Protein AF-A0A1X1Y1P4-F1 (afdb_monomer_lite)

Organism: NCBI:txid487514

Foldseek 3Di:
DDDLVVLVVVLVVLVVVQVVCVVVVHDRPDCVVVVVSVVVNCVVVVPDPPPPDDDPDDDDDD

Structure (mmCIF, N/CA/C/O backbone):
data_AF-A0A1X1Y1P4-F1
#
_entry.id   AF-A0A1X1Y1P4-F1
#
loop_
_atom_site.group_PDB
_atom_site.id
_atom_site.type_symbol
_atom_site.label_atom_id
_atom_site.label_alt_id
_atom_site.label_comp_id
_atom_site.label_asym_id
_atom_site.label_entity_id
_atom_site.label_seq_id
_atom_site.pdbx_PDB_ins_code
_atom_site.Cartn_x
_atom_site.Cartn_y
_atom_site.Cartn_z
_atom_site.occupancy
_atom_site.B_iso_or_equiv
_atom_site.auth_seq_id
_atom_site.auth_comp_id
_atom_site.auth_asym_id
_atom_site.auth_atom_id
_atom_site.pdbx_PDB_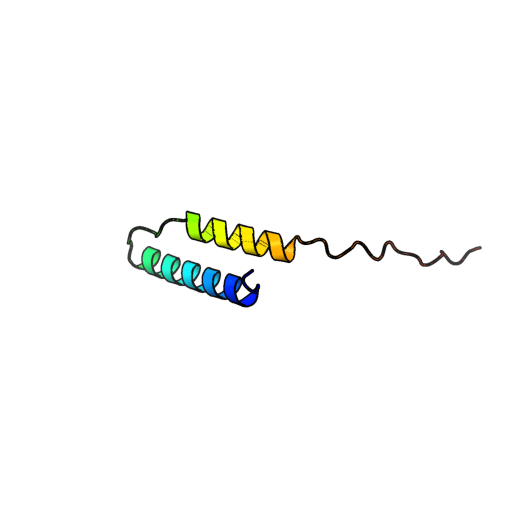model_num
ATOM 1 N N . MET A 1 1 ? 2.021 -0.271 -17.726 1.00 63.69 1 MET A N 1
ATOM 2 C CA . MET A 1 1 ? 2.917 0.221 -16.661 1.00 63.69 1 MET A CA 1
ATOM 3 C C . MET A 1 1 ? 2.353 1.549 -16.214 1.00 63.69 1 MET A C 1
ATOM 5 O O . MET A 1 1 ? 2.119 2.378 -17.080 1.00 63.69 1 MET A O 1
ATOM 9 N N . ARG A 1 2 ? 2.019 1.695 -14.931 1.00 79.12 2 ARG A N 1
ATOM 10 C CA . ARG A 1 2 ? 1.566 2.974 -14.375 1.00 79.12 2 ARG A CA 1
ATOM 11 C C . ARG A 1 2 ? 2.772 3.883 -14.164 1.00 79.12 2 ARG A C 1
ATOM 13 O O . ARG A 1 2 ? 3.853 3.383 -13.859 1.00 79.12 2 ARG A O 1
ATOM 20 N N . ASP A 1 3 ? 2.584 5.186 -14.319 1.00 87.00 3 ASP A N 1
ATOM 21 C CA . ASP A 1 3 ? 3.618 6.165 -14.007 1.0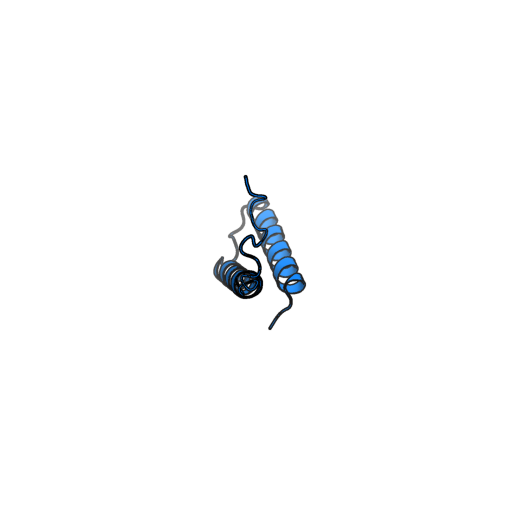0 87.00 3 ASP A CA 1
ATOM 22 C C . ASP A 1 3 ? 3.833 6.264 -12.492 1.00 87.00 3 ASP A C 1
ATOM 24 O O . ASP A 1 3 ? 2.919 6.039 -11.692 1.00 87.00 3 ASP A O 1
ATOM 28 N N . ILE A 1 4 ? 5.049 6.634 -12.087 1.00 88.25 4 ILE A N 1
ATOM 29 C CA . ILE A 1 4 ? 5.404 6.750 -10.666 1.00 88.25 4 ILE A CA 1
ATOM 30 C C . ILE A 1 4 ? 4.535 7.777 -9.931 1.00 88.25 4 ILE A C 1
ATOM 32 O O . ILE A 1 4 ? 4.184 7.569 -8.773 1.00 88.25 4 ILE A O 1
ATOM 36 N N . GLU A 1 5 ? 4.122 8.846 -10.615 1.00 91.25 5 GLU A N 1
ATOM 37 C CA . GLU A 1 5 ? 3.235 9.870 -10.057 1.00 91.25 5 GLU A CA 1
ATOM 38 C C . GLU A 1 5 ? 1.832 9.324 -9.772 1.00 91.25 5 GLU A C 1
ATOM 40 O O . GLU A 1 5 ? 1.213 9.684 -8.767 1.00 91.25 5 GLU A O 1
ATOM 45 N N . THR A 1 6 ? 1.339 8.420 -10.624 1.00 93.25 6 THR A N 1
ATOM 46 C CA . THR A 1 6 ? 0.063 7.730 -10.413 1.00 93.25 6 THR A CA 1
ATOM 47 C C . THR A 1 6 ? 0.145 6.823 -9.190 1.00 93.25 6 THR A C 1
ATOM 49 O O . THR A 1 6 ? -0.715 6.904 -8.316 1.00 93.25 6 THR A O 1
ATOM 52 N N . ILE A 1 7 ? 1.216 6.032 -9.077 1.00 90.75 7 ILE A N 1
ATOM 53 C CA . ILE A 1 7 ? 1.422 5.116 -7.947 1.00 90.75 7 ILE A CA 1
ATOM 54 C C . ILE A 1 7 ? 1.564 5.888 -6.626 1.00 90.75 7 ILE A C 1
ATOM 56 O O . ILE A 1 7 ? 0.909 5.546 -5.641 1.00 90.75 7 ILE A O 1
ATOM 60 N N . ASP A 1 8 ? 2.349 6.968 -6.598 1.00 91.31 8 ASP A N 1
ATOM 61 C CA . ASP A 1 8 ? 2.496 7.815 -5.407 1.00 91.31 8 ASP A CA 1
ATOM 62 C C . ASP A 1 8 ? 1.169 8.497 -5.020 1.00 91.31 8 ASP A C 1
ATOM 64 O O . ASP A 1 8 ? 0.863 8.633 -3.832 1.00 91.31 8 ASP A O 1
ATOM 68 N N . SER A 1 9 ? 0.355 8.908 -5.999 1.00 93.62 9 SER A N 1
ATOM 69 C CA . SER A 1 9 ? -0.969 9.495 -5.745 1.00 93.62 9 SER A CA 1
ATOM 70 C C . SER A 1 9 ? -1.938 8.479 -5.135 1.00 93.62 9 SER A C 1
ATOM 72 O O . SER A 1 9 ? -2.622 8.794 -4.158 1.00 93.62 9 SER A O 1
ATOM 74 N N . GLU A 1 10 ? -1.961 7.246 -5.650 1.00 92.81 10 GLU A N 1
ATOM 75 C CA . GLU A 1 10 ? -2.759 6.149 -5.088 1.00 92.81 10 GLU A CA 1
ATOM 76 C C . GLU A 1 10 ? -2.302 5.795 -3.662 1.00 92.81 10 GLU A C 1
ATOM 78 O O . GLU A 1 10 ? -3.134 5.679 -2.760 1.00 92.81 10 GLU A O 1
ATOM 83 N N . LEU A 1 11 ? -0.989 5.708 -3.415 1.00 91.31 11 LEU A N 1
ATOM 84 C CA . LEU A 1 11 ? -0.435 5.458 -2.078 1.00 91.31 11 LEU A CA 1
ATOM 85 C C . LEU A 1 11 ? -0.823 6.553 -1.075 1.00 91.31 11 LEU A C 1
ATOM 87 O O . LEU A 1 11 ? -1.200 6.246 0.059 1.00 91.31 11 LEU A O 1
ATOM 91 N N . ARG A 1 12 ? -0.779 7.829 -1.481 1.00 92.25 12 ARG A N 1
ATOM 92 C CA . ARG A 1 12 ? -1.219 8.951 -0.632 1.00 92.25 12 ARG A CA 1
ATOM 93 C C . ARG A 1 12 ? -2.704 8.866 -0.302 1.00 92.25 12 ARG A C 1
ATOM 95 O O . ARG A 1 12 ? -3.076 9.116 0.844 1.00 92.25 12 ARG A O 1
ATOM 102 N N . LEU A 1 13 ? -3.540 8.495 -1.272 1.00 92.44 13 LEU A N 1
ATOM 103 C CA . LEU A 1 13 ? -4.973 8.316 -1.052 1.00 92.44 13 LEU A CA 1
ATOM 104 C C . LEU A 1 13 ? -5.244 7.185 -0.053 1.00 92.44 13 LEU A C 1
ATOM 106 O O . LEU A 1 13 ? -5.982 7.389 0.909 1.00 92.44 13 LEU A O 1
ATOM 110 N N . VAL A 1 14 ? -4.608 6.024 -0.235 1.00 90.06 14 VAL A N 1
ATOM 111 C CA . VAL A 1 14 ? -4.737 4.888 0.690 1.00 90.06 14 VAL A CA 1
ATOM 112 C C . VAL A 1 14 ? -4.293 5.288 2.096 1.00 90.06 14 VAL A C 1
ATOM 114 O O . VAL A 1 14 ? -5.017 5.029 3.054 1.00 90.06 14 VAL A O 1
ATOM 117 N N . ALA A 1 15 ? -3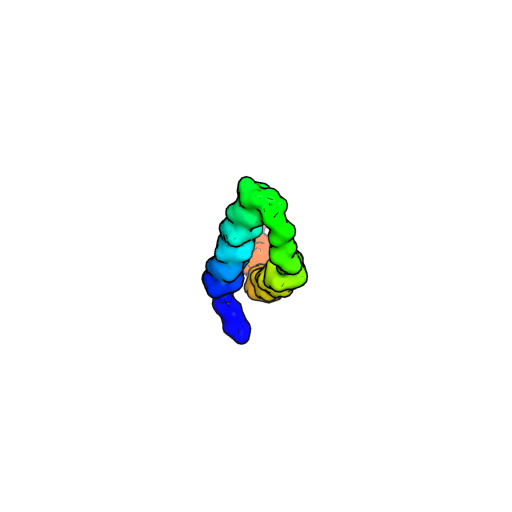.160 5.982 2.236 1.00 90.38 15 ALA A N 1
ATOM 118 C CA . ALA A 1 15 ? -2.680 6.462 3.530 1.00 90.38 15 ALA A CA 1
ATOM 119 C C . ALA A 1 15 ? -3.666 7.434 4.207 1.00 90.38 15 ALA A C 1
ATOM 121 O O . ALA A 1 15 ? -3.900 7.331 5.412 1.00 90.38 15 ALA A O 1
ATOM 122 N N . ALA A 1 16 ? -4.272 8.349 3.443 1.00 92.62 16 ALA A N 1
ATOM 123 C CA . ALA A 1 16 ? -5.261 9.296 3.954 1.00 92.62 16 ALA A CA 1
ATOM 124 C C . ALA A 1 16 ? -6.545 8.594 4.425 1.00 92.62 16 ALA A C 1
ATOM 126 O O . ALA A 1 16 ? -6.988 8.823 5.548 1.00 92.62 16 ALA A O 1
ATOM 127 N N . VAL A 1 17 ? -7.101 7.691 3.612 1.00 90.12 17 VAL A 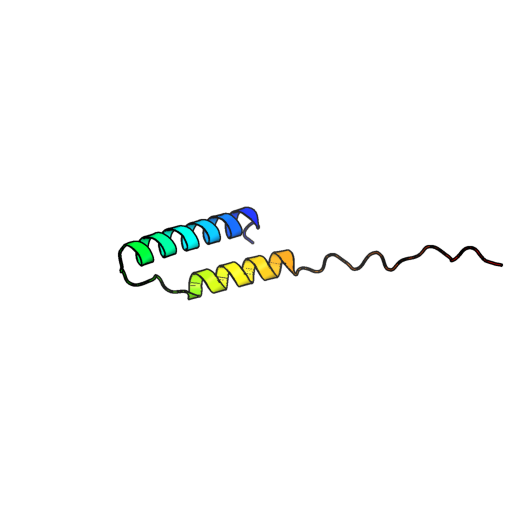N 1
ATOM 128 C CA . VAL A 1 17 ? -8.289 6.896 3.974 1.00 90.12 17 VAL A CA 1
ATOM 129 C C . VAL A 1 17 ? -8.022 6.076 5.233 1.00 90.12 17 VAL A C 1
ATOM 131 O O . VAL A 1 17 ? -8.834 6.047 6.153 1.00 90.12 17 VAL A O 1
ATOM 134 N N . ARG A 1 18 ? -6.847 5.452 5.303 1.00 89.50 18 ARG A N 1
ATOM 135 C CA . ARG A 1 18 ? -6.437 4.635 6.441 1.00 89.50 18 ARG A CA 1
ATOM 136 C C . ARG A 1 18 ? -6.334 5.459 7.724 1.00 89.50 18 ARG A C 1
ATOM 138 O O . ARG A 1 18 ? -6.793 5.010 8.767 1.00 89.50 18 ARG A O 1
ATOM 145 N N . ARG A 1 19 ? -5.791 6.676 7.638 1.00 90.25 19 ARG A N 1
ATOM 146 C CA . ARG A 1 19 ? -5.734 7.621 8.760 1.00 90.25 19 ARG A CA 1
ATOM 147 C C . ARG A 1 19 ? -7.129 8.001 9.257 1.00 90.25 19 ARG A C 1
ATOM 149 O O . ARG A 1 19 ? -7.364 7.928 10.456 1.00 90.25 19 ARG A O 1
ATOM 156 N N . ILE A 1 20 ? -8.045 8.315 8.344 1.00 93.31 20 ILE A N 1
ATOM 157 C CA . ILE A 1 20 ? -9.430 8.666 8.685 1.00 93.31 20 ILE A CA 1
ATOM 158 C C . ILE A 1 20 ? -10.129 7.498 9.390 1.00 93.31 20 ILE A C 1
ATOM 160 O O . ILE A 1 20 ? -10.768 7.695 10.415 1.00 93.31 20 ILE A O 1
ATOM 164 N N . LEU A 1 21 ? -9.981 6.269 8.888 1.00 92.19 21 LEU A N 1
ATOM 165 C CA . LEU A 1 21 ? -10.611 5.096 9.504 1.00 92.19 21 LEU A CA 1
ATOM 166 C C . LEU A 1 21 ? -10.051 4.795 10.900 1.00 92.19 21 LEU A C 1
ATOM 168 O O . LEU A 1 21 ? -10.815 4.425 11.785 1.00 92.19 21 LEU A O 1
ATOM 172 N N . ILE A 1 22 ? -8.755 5.034 11.128 1.00 91.44 22 ILE A N 1
ATOM 173 C CA . ILE A 1 22 ? -8.153 4.954 12.470 1.00 91.44 22 ILE A CA 1
ATOM 174 C C . ILE A 1 22 ? -8.788 5.980 13.409 1.00 91.44 22 ILE A C 1
ATOM 176 O O . ILE A 1 22 ? -9.130 5.638 14.537 1.00 91.44 22 ILE A O 1
ATOM 180 N N . GLU A 1 23 ? -8.959 7.222 12.952 1.00 93.25 23 GLU A N 1
ATOM 181 C CA . GLU A 1 23 ? -9.591 8.284 13.746 1.00 93.25 23 GLU A CA 1
ATOM 182 C C . GLU A 1 23 ? -11.063 7.978 14.057 1.00 93.25 23 GLU A C 1
ATOM 184 O O . GLU A 1 23 ? -11.551 8.334 15.127 1.00 93.25 23 GLU A O 1
ATOM 189 N N . LEU A 1 24 ? -11.751 7.276 13.156 1.00 92.00 24 LEU A N 1
ATOM 190 C CA . LEU A 1 24 ? -13.131 6.828 13.343 1.00 92.00 24 LEU A CA 1
ATOM 191 C C . LEU A 1 24 ? -13.253 5.538 14.176 1.00 92.00 24 LEU A C 1
ATOM 193 O O . LEU A 1 24 ? -14.361 5.186 14.570 1.00 92.00 24 LEU A O 1
ATOM 197 N N . GLY A 1 25 ? -12.147 4.840 14.465 1.00 91.69 25 GLY A N 1
ATOM 198 C CA . GLY A 1 25 ? -12.167 3.533 15.134 1.00 91.69 25 GLY A CA 1
ATOM 199 C C . GLY A 1 25 ? -12.730 2.401 14.265 1.00 91.69 25 GLY A C 1
ATOM 200 O O . GLY A 1 25 ? -13.123 1.358 14.785 1.00 91.69 25 GLY A O 1
ATOM 201 N N . GLU A 1 26 ? -12.770 2.607 12.950 1.00 90.12 26 GLU A N 1
ATOM 202 C CA . GLU A 1 26 ? -13.333 1.684 11.969 1.00 90.12 26 GLU A CA 1
ATOM 203 C C . GLU A 1 26 ? -12.291 0.653 11.500 1.00 90.12 26 GLU A C 1
ATOM 205 O O . GLU A 1 26 ? -11.078 0.908 11.531 1.00 90.12 26 GLU A O 1
ATOM 210 N N . PRO A 1 27 ? -12.732 -0.530 11.035 1.00 83.12 27 PRO A N 1
ATOM 211 C CA . PRO A 1 27 ? -11.833 -1.542 10.512 1.00 83.12 27 PRO A CA 1
ATOM 212 C C . PRO A 1 27 ? -11.065 -1.019 9.296 1.00 83.12 27 PRO A C 1
ATOM 214 O O . PRO A 1 27 ? -11.606 -0.425 8.362 1.00 83.12 27 PRO A O 1
ATOM 217 N N . LEU A 1 28 ? -9.762 -1.272 9.322 1.00 84.00 28 LEU A N 1
ATOM 218 C CA . LEU A 1 28 ? -8.836 -0.853 8.285 1.00 84.00 28 LEU A CA 1
ATOM 219 C C . LEU A 1 28 ? -9.059 -1.657 6.994 1.00 84.00 28 LEU A C 1
ATOM 221 O O . LEU A 1 28 ? -9.248 -2.874 7.065 1.00 84.00 28 LEU A O 1
ATOM 225 N N . PRO A 1 29 ? -8.982 -1.014 5.816 1.00 77.56 29 PRO A N 1
ATOM 226 C CA . PRO A 1 29 ? -9.035 -1.710 4.545 1.00 77.56 29 PRO A CA 1
ATOM 227 C C . PRO A 1 29 ? -7.814 -2.617 4.398 1.00 77.56 29 PRO A C 1
ATOM 229 O O . PRO A 1 29 ? -6.757 -2.380 4.993 1.00 77.56 29 PRO A O 1
ATOM 232 N N . ASP A 1 30 ? -7.981 -3.655 3.586 1.00 82.88 30 ASP A N 1
ATOM 233 C CA . ASP A 1 30 ? -6.965 -4.673 3.364 1.00 82.88 30 ASP A CA 1
ATOM 234 C C . ASP A 1 30 ? -5.637 -4.071 2.862 1.00 82.88 30 ASP A C 1
ATOM 236 O O . ASP A 1 30 ? -5.597 -3.222 1.966 1.00 82.88 30 ASP A O 1
ATOM 240 N N . ILE A 1 31 ? -4.538 -4.511 3.476 1.00 86.19 31 ILE A N 1
ATOM 241 C CA . ILE A 1 31 ? -3.181 -3.994 3.251 1.00 86.19 31 ILE A CA 1
ATOM 242 C C . ILE A 1 31 ? -2.603 -4.471 1.910 1.00 86.19 31 ILE A C 1
ATOM 244 O O . ILE A 1 31 ? -1.743 -3.788 1.358 1.00 86.19 31 ILE A O 1
ATOM 248 N N . LYS A 1 32 ? -3.113 -5.563 1.328 1.00 89.31 32 LYS A N 1
ATOM 249 C CA . LYS A 1 32 ? -2.552 -6.180 0.119 1.00 89.31 32 LYS A CA 1
ATOM 250 C C . LYS A 1 32 ? -2.427 -5.200 -1.039 1.00 89.31 32 L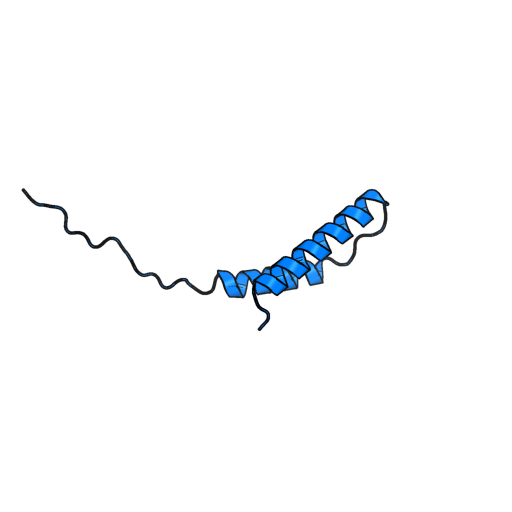YS A C 1
ATOM 252 O O . LYS A 1 32 ? -1.416 -5.189 -1.726 1.00 89.31 32 LYS A O 1
ATOM 257 N N . ARG A 1 33 ? -3.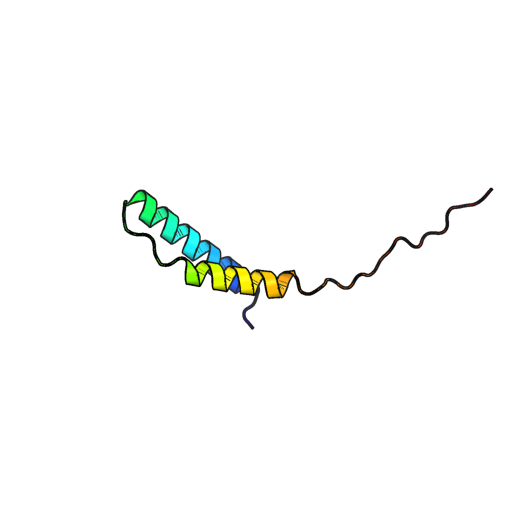420 -4.326 -1.218 1.00 85.31 33 ARG A N 1
ATOM 258 C CA . ARG A 1 33 ? -3.386 -3.328 -2.293 1.00 85.31 33 ARG A CA 1
ATOM 259 C C . ARG A 1 33 ? -2.324 -2.250 -2.069 1.00 85.31 33 ARG A C 1
ATOM 261 O O . ARG A 1 33 ? -1.823 -1.677 -3.030 1.00 85.31 33 ARG A O 1
ATOM 268 N N . MET A 1 34 ? -1.981 -1.969 -0.813 1.00 88.44 34 MET A N 1
ATOM 269 C CA . MET A 1 34 ? -0.882 -1.068 -0.471 1.00 88.44 34 MET A CA 1
ATOM 270 C C . MET A 1 34 ? 0.472 -1.726 -0.750 1.00 88.44 34 MET A C 1
ATOM 272 O O . MET A 1 34 ? 1.329 -1.072 -1.333 1.00 88.44 34 MET A O 1
ATOM 276 N N . ASP A 1 35 ? 0.640 -3.005 -0.399 1.00 89.50 35 ASP A N 1
ATOM 277 C CA . ASP A 1 35 ? 1.841 -3.783 -0.738 1.00 89.50 35 ASP A CA 1
ATOM 278 C C . ASP A 1 35 ? 2.052 -3.873 -2.255 1.00 89.50 35 ASP A C 1
ATOM 280 O O . ASP A 1 35 ? 3.127 -3.535 -2.736 1.00 89.50 35 ASP A O 1
ATOM 284 N N . GLU A 1 36 ? 1.009 -4.190 -3.030 1.00 91.12 36 GLU A N 1
ATOM 285 C CA . GLU A 1 36 ? 1.084 -4.247 -4.500 1.00 91.12 36 GLU A CA 1
ATOM 286 C C . GLU A 1 36 ? 1.563 -2.912 -5.111 1.00 91.12 36 GLU A C 1
ATOM 288 O O . GLU A 1 36 ? 2.416 -2.888 -6.000 1.00 91.12 36 GLU A O 1
ATOM 293 N N . LEU A 1 37 ? 1.067 -1.778 -4.600 1.00 88.38 37 LEU A N 1
ATOM 294 C CA . LEU A 1 37 ? 1.508 -0.449 -5.038 1.00 88.38 37 LEU A CA 1
ATOM 295 C C . LEU A 1 37 ? 2.963 -0.149 -4.641 1.00 88.38 37 LEU A C 1
ATOM 297 O O . LEU A 1 37 ? 3.693 0.490 -5.405 1.00 88.38 37 LEU A O 1
ATOM 301 N N . LEU A 1 38 ? 3.393 -0.586 -3.454 1.00 89.56 38 LEU A N 1
ATOM 302 C CA . LEU A 1 38 ? 4.776 -0.434 -2.998 1.00 89.56 38 LEU A CA 1
ATOM 303 C C . LEU A 1 38 ? 5.736 -1.277 -3.841 1.00 89.56 38 LEU A C 1
ATOM 305 O O . LEU A 1 38 ? 6.801 -0.775 -4.208 1.00 89.56 38 LEU A O 1
ATOM 309 N N . ASP A 1 39 ? 5.343 -2.496 -4.204 1.00 90.50 39 ASP A N 1
ATOM 310 C CA . ASP A 1 39 ? 6.101 -3.372 -5.097 1.00 90.50 39 ASP A CA 1
ATOM 311 C C . ASP A 1 39 ? 6.238 -2.763 -6.497 1.00 90.50 39 ASP A C 1
ATOM 313 O O . ASP A 1 39 ? 7.336 -2.734 -7.057 1.00 90.50 39 ASP A O 1
ATOM 317 N N . GLU A 1 40 ? 5.167 -2.190 -7.052 1.00 87.75 40 GLU A N 1
ATOM 318 C CA . GLU A 1 40 ? 5.215 -1.502 -8.348 1.00 87.75 40 GLU A CA 1
ATOM 319 C C . GLU A 1 40 ? 6.120 -0.266 -8.321 1.00 87.75 40 GLU A C 1
ATOM 321 O O . GLU A 1 40 ? 6.939 -0.068 -9.224 1.00 87.75 40 GLU A O 1
ATOM 326 N N . ARG A 1 41 ? 6.037 0.547 -7.260 1.00 88.94 41 ARG A N 1
ATOM 327 C CA . ARG A 1 41 ? 6.944 1.687 -7.056 1.00 88.94 41 ARG A CA 1
ATOM 328 C C . ARG A 1 41 ? 8.392 1.225 -6.937 1.00 88.94 41 ARG A C 1
ATOM 330 O O . ARG A 1 41 ? 9.294 1.856 -7.496 1.00 88.94 41 ARG A O 1
ATOM 337 N N . CYS A 1 42 ? 8.622 0.136 -6.208 1.00 88.19 42 CYS A N 1
ATOM 338 C CA . CYS A 1 42 ? 9.936 -0.463 -6.051 1.00 88.19 42 CYS A CA 1
ATOM 339 C C . CYS A 1 42 ? 10.464 -0.925 -7.411 1.00 88.19 42 CYS A C 1
ATOM 341 O O . CYS A 1 42 ? 11.548 -0.518 -7.798 1.00 88.19 42 CYS A O 1
ATOM 343 N N . ALA A 1 43 ? 9.678 -1.635 -8.218 1.00 87.50 43 ALA A N 1
ATOM 344 C CA . ALA A 1 43 ? 10.090 -2.080 -9.549 1.00 87.50 43 ALA A CA 1
ATOM 345 C C . ALA A 1 43 ? 10.482 -0.922 -10.492 1.00 87.50 43 ALA A C 1
ATOM 347 O O . ALA A 1 43 ? 11.433 -1.049 -11.265 1.00 87.50 43 ALA A O 1
ATOM 348 N N . LEU A 1 44 ? 9.798 0.225 -10.410 1.00 84.50 44 LEU A N 1
ATOM 349 C CA . LEU A 1 44 ? 10.112 1.406 -11.226 1.00 84.50 44 LEU A CA 1
ATOM 350 C C . LEU A 1 44 ? 11.351 2.172 -10.739 1.00 84.50 44 LEU A C 1
ATOM 352 O O . LEU A 1 44 ? 12.080 2.738 -11.551 1.00 84.50 44 LEU A O 1
ATOM 356 N N . THR A 1 45 ? 11.596 2.200 -9.426 1.00 81.94 45 THR A N 1
ATOM 357 C CA . THR A 1 45 ? 12.707 2.954 -8.809 1.00 81.94 45 THR A CA 1
ATOM 358 C C . THR A 1 45 ? 13.978 2.124 -8.607 1.00 81.94 45 THR A C 1
ATOM 360 O O . THR A 1 45 ? 15.075 2.675 -8.666 1.00 81.94 45 THR A O 1
ATOM 363 N N . CYS A 1 46 ? 13.842 0.810 -8.417 1.00 68.31 46 CYS A N 1
ATOM 364 C CA . CYS A 1 46 ? 14.922 -0.179 -8.374 1.00 68.31 46 CYS A CA 1
ATOM 365 C C . CYS A 1 46 ? 15.313 -0.707 -9.757 1.00 68.31 46 CYS A C 1
ATOM 367 O O . CYS A 1 46 ? 16.240 -1.515 -9.837 1.00 68.31 46 CYS A O 1
ATOM 369 N N . SER A 1 47 ? 14.690 -0.234 -10.845 1.00 53.22 47 SER A N 1
ATOM 370 C CA . SER A 1 47 ? 15.340 -0.319 -12.155 1.00 53.22 47 SER A CA 1
ATOM 371 C C . SER A 1 47 ? 16.717 0.325 -12.004 1.00 53.22 47 SER A C 1
ATOM 373 O O . SER A 1 47 ? 16.791 1.478 -11.562 1.00 53.22 47 SER A O 1
ATOM 375 N N . PRO A 1 48 ? 17.815 -0.411 -12.253 1.00 53.25 48 PRO A N 1
ATOM 376 C CA . PRO A 1 48 ? 19.132 0.090 -11.950 1.00 53.25 48 PRO A CA 1
ATOM 377 C C . PRO A 1 48 ? 19.304 1.349 -12.782 1.00 53.25 48 PRO A C 1
ATOM 379 O O . PRO A 1 48 ? 19.424 1.295 -14.006 1.00 53.25 48 PRO A O 1
ATOM 382 N N . ARG A 1 49 ? 19.366 2.502 -12.107 1.00 49.22 49 ARG A N 1
ATOM 383 C CA . ARG A 1 49 ? 20.241 3.571 -12.565 1.00 49.22 49 ARG A CA 1
ATOM 384 C C . ARG A 1 49 ? 21.538 2.862 -12.911 1.00 49.22 49 ARG A C 1
ATOM 386 O O . ARG A 1 49 ? 22.221 2.378 -12.008 1.00 49.22 49 ARG A O 1
ATOM 393 N N . SER A 1 50 ? 21.802 2.710 -14.208 1.00 48.34 50 SER A N 1
ATOM 394 C CA . SER A 1 50 ? 23.056 2.176 -14.691 1.00 48.34 50 SER A CA 1
ATOM 395 C C . SER A 1 50 ? 24.162 2.831 -13.886 1.00 48.34 50 SER A C 1
ATOM 397 O O . SER A 1 50 ? 24.301 4.051 -13.834 1.00 48.34 50 SER A O 1
ATOM 399 N N . THR A 1 51 ? 24.901 1.966 -13.222 1.00 52.88 51 THR A N 1
ATOM 400 C CA . THR A 1 51 ? 26.256 2.137 -12.743 1.00 52.88 51 THR A CA 1
ATOM 401 C C . THR A 1 51 ? 27.129 2.834 -13.794 1.00 52.88 51 THR A C 1
ATOM 403 O O . THR A 1 51 ? 27.830 2.178 -14.554 1.00 52.88 51 THR A O 1
ATOM 406 N N . LEU A 1 52 ? 27.091 4.161 -13.853 1.00 56.09 52 LEU A N 1
ATOM 407 C CA . LEU A 1 52 ? 28.058 5.031 -14.526 1.00 56.09 52 LEU A CA 1
ATOM 408 C C . LEU A 1 52 ? 28.126 6.284 -13.636 1.00 56.09 52 LEU A C 1
ATOM 410 O O . LEU A 1 52 ? 27.276 7.161 -13.713 1.00 56.09 52 LEU A O 1
ATOM 414 N N . ASN A 1 53 ? 29.010 6.371 -12.647 1.00 52.03 53 ASN A N 1
ATOM 415 C CA . ASN A 1 53 ? 30.454 6.389 -12.830 1.00 52.03 53 ASN A CA 1
ATOM 416 C C . ASN A 1 53 ? 31.168 5.875 -11.563 1.00 52.03 53 ASN A C 1
ATOM 418 O O . ASN A 1 53 ? 31.044 6.514 -10.516 1.00 52.03 53 ASN A O 1
ATOM 422 N N . PRO A 1 54 ? 31.974 4.798 -11.618 1.00 52.78 54 PRO A N 1
ATOM 423 C CA . PRO A 1 54 ? 33.096 4.699 -10.694 1.00 52.78 54 PRO A CA 1
ATOM 424 C C . PRO A 1 54 ? 34.039 5.877 -10.978 1.00 52.78 54 PRO A C 1
ATOM 426 O O . PRO A 1 54 ? 34.319 6.178 -12.139 1.00 52.78 54 PRO A O 1
ATOM 429 N N . LEU A 1 55 ? 34.486 6.560 -9.921 1.00 57.56 55 LEU A N 1
ATOM 430 C CA . LEU A 1 55 ? 35.497 7.617 -9.971 1.00 57.56 55 LEU A CA 1
ATOM 431 C C . LEU A 1 55 ? 36.603 7.271 -10.982 1.00 57.56 55 LEU A C 1
ATOM 433 O O . LEU A 1 55 ? 37.404 6.369 -10.745 1.00 57.56 55 LEU A O 1
ATOM 437 N N . LYS A 1 56 ? 36.685 8.014 -12.086 1.00 58.31 56 LYS A N 1
ATOM 438 C CA . LYS A 1 56 ? 37.862 8.014 -12.957 1.00 58.31 56 LYS A CA 1
ATOM 439 C C . LYS A 1 56 ? 38.378 9.439 -13.079 1.00 58.31 56 LYS A C 1
ATOM 441 O O . LYS A 1 56 ? 38.132 10.129 -14.057 1.00 58.31 56 LYS A O 1
ATOM 446 N N . GLY A 1 57 ? 39.088 9.864 -12.042 1.00 59.25 57 GLY A N 1
ATOM 447 C CA . GLY A 1 57 ? 40.098 10.909 -12.134 1.00 59.25 57 GLY A CA 1
ATOM 448 C C . GLY A 1 57 ? 41.429 10.292 -11.698 1.00 59.25 57 GLY A C 1
ATOM 449 O O . GLY A 1 57 ? 41.463 9.701 -10.619 1.00 59.25 57 GLY A O 1
ATOM 450 N N . PRO A 1 58 ? 42.495 10.331 -12.515 1.00 65.00 58 PRO A N 1
ATOM 451 C CA . PRO A 1 58 ? 43.808 9.876 -12.077 1.00 65.00 58 PRO A CA 1
ATOM 452 C C . PRO A 1 58 ? 44.305 10.792 -10.951 1.00 65.00 58 PRO A C 1
ATOM 454 O O . PRO A 1 58 ? 44.180 12.014 -11.039 1.00 65.00 58 PRO A O 1
ATOM 457 N N . LEU A 1 59 ? 44.850 10.194 -9.889 1.00 68.12 59 LEU A N 1
ATOM 458 C CA . LEU A 1 59 ? 45.575 10.919 -8.845 1.00 68.12 59 LEU A CA 1
ATOM 459 C C . LEU A 1 59 ? 46.710 11.726 -9.507 1.00 68.12 59 LEU A C 1
ATOM 461 O O . LEU A 1 59 ? 47.475 11.129 -10.271 1.00 68.12 59 LEU A O 1
ATOM 465 N N . PRO A 1 60 ? 46.845 13.044 -9.258 1.00 63.97 60 PRO A N 1
ATOM 466 C CA . PRO A 1 60 ? 48.028 13.772 -9.692 1.00 63.97 60 PRO A CA 1
ATOM 467 C C . PRO A 1 60 ? 49.240 13.219 -8.935 1.00 63.97 60 PRO A C 1
ATOM 469 O O . PRO A 1 60 ? 49.228 13.118 -7.708 1.00 63.97 60 PRO A O 1
ATOM 472 N N . GLY A 1 61 ? 50.227 12.765 -9.705 1.00 70.44 61 GLY A N 1
ATOM 473 C CA . GLY A 1 61 ? 51.426 12.107 -9.207 1.00 70.44 61 GLY A CA 1
ATOM 474 C C . GLY A 1 61 ? 52.492 13.053 -8.655 1.00 70.44 61 GLY A C 1
ATOM 475 O O . GLY A 1 61 ? 52.464 14.249 -8.932 1.00 70.44 61 GLY A O 1
ATOM 476 N N . TYR A 1 62 ? 53.429 12.391 -7.965 1.00 55.62 62 TYR A N 1
ATOM 477 C CA . TYR A 1 62 ? 54.771 12.779 -7.505 1.00 55.62 62 TYR A CA 1
ATOM 478 C C . TYR A 1 62 ? 54.896 13.957 -6.537 1.00 55.62 62 TYR A C 1
ATOM 480 O O . TYR A 1 62 ? 54.727 15.122 -6.951 1.00 55.62 62 TYR A O 1
#

pLDDT: mean 80.05, std 14.75, range [48.34, 93.62]

Sequence (62 aa):
MRDIETIDSELRLVAAVRRILIELGEPLPDIKRMDELLDERCALTCSPRSTLNPLKGPLPGY

Secondary structure (DSSP, 8-state):
---HHHHHHHHHHHHHHHHHHHHHTPPPPPTHHHHHHHHHHHHHHSS----------PPPP-

Radius of gyration: 20.4 Å; chains: 1; bounding box: 68×20×32 Å